Protein AF-A0A101HYQ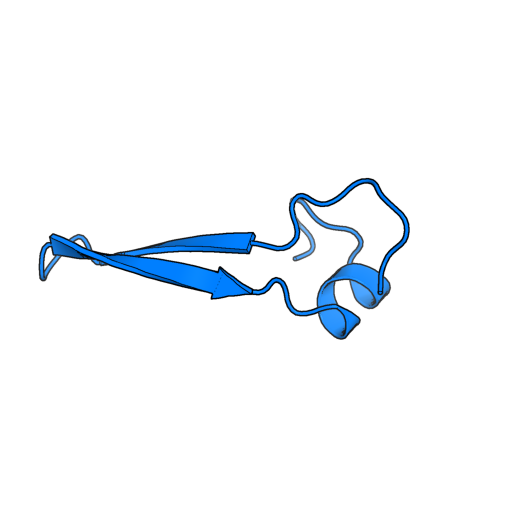4-F1 (afdb_monomer_lite)

Sequence (39 aa):
MIKGGFQGKILRVNLTSGEIRVEDLKEDWAKKFIGGRGY

Foldseek 3Di:
DPDDDDPQWDWDADPVVRDIDIDGDDVVQCVVQVDDPRD

Radius of gyration: 11.9 Å; chains: 1; bounding box: 31×15×25 Å

Organism: NCBI:txid1236046

InterPro domains:
  IPR013983 Aldehyde ferredoxin oxidoreductase, N-terminal [PF02730] (8-39)
  IPR036503 Aldehyde ferredoxin oxidoreductase, N-terminal domain superfamily [G3DSA:3.60.9.10] (4-39)
  IPR036503 Aldehyde ferredoxin oxidoreductase, N-terminal domain superfamily [SSF56228] (5-39)

Structure (mmCIF, N/CA/C/O backbone):
data_AF-A0A101HYQ4-F1
#
_entry.id   AF-A0A101HYQ4-F1
#
loop_
_atom_site.group_PDB
_atom_site.id
_atom_site.type_symbol
_atom_site.label_atom_id
_atom_site.label_alt_id
_atom_site.label_comp_id
_atom_site.label_asym_id
_atom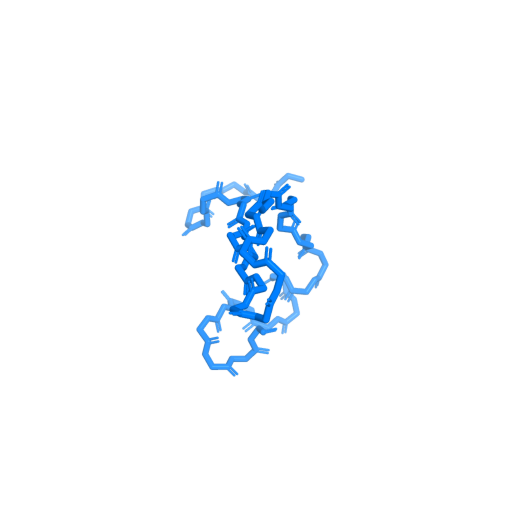_site.label_entity_id
_atom_site.label_seq_id
_atom_site.pdbx_PDB_ins_code
_atom_site.Cartn_x
_atom_site.Cartn_y
_atom_site.Cartn_z
_atom_site.occupancy
_atom_site.B_iso_or_equiv
_atom_site.auth_seq_id
_atom_site.auth_comp_id
_atom_site.auth_asym_id
_atom_site.auth_atom_id
_atom_site.pdbx_PDB_model_num
ATOM 1 N N . MET A 1 1 ? 17.309 0.645 -1.091 1.00 63.09 1 MET A N 1
ATOM 2 C CA . MET A 1 1 ? 16.690 1.979 -1.127 1.00 63.09 1 MET A CA 1
ATOM 3 C C . MET A 1 1 ? 16.364 2.381 -2.545 1.00 63.09 1 MET A C 1
ATOM 5 O O . MET A 1 1 ? 17.249 2.745 -3.318 1.00 63.09 1 MET A O 1
ATOM 9 N N . ILE A 1 2 ? 15.086 2.278 -2.892 1.00 67.38 2 ILE A N 1
ATOM 10 C CA . ILE A 1 2 ? 14.557 2.826 -4.141 1.00 67.38 2 ILE A CA 1
ATOM 11 C C . ILE A 1 2 ? 14.750 4.351 -4.108 1.00 67.38 2 ILE A C 1
ATOM 13 O O . ILE A 1 2 ? 14.318 5.017 -3.168 1.00 67.38 2 ILE A O 1
ATOM 17 N N . LYS A 1 3 ? 15.449 4.910 -5.103 1.00 64.19 3 LYS A N 1
ATOM 18 C CA . LYS A 1 3 ? 15.691 6.355 -5.215 1.00 64.19 3 LYS A CA 1
ATOM 19 C C . LYS A 1 3 ? 14.492 7.029 -5.900 1.00 64.19 3 LYS A C 1
ATOM 21 O O 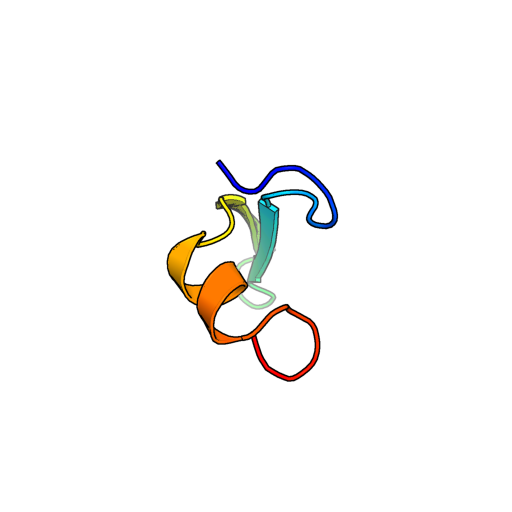. LYS A 1 3 ? 14.515 7.242 -7.105 1.00 64.19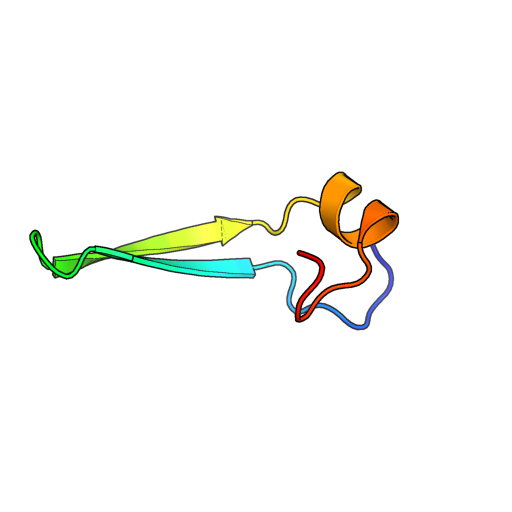 3 LYS A O 1
ATOM 26 N N . GLY A 1 4 ? 13.462 7.358 -5.114 1.00 77.25 4 GLY A N 1
ATOM 27 C CA . GLY A 1 4 ? 12.317 8.193 -5.519 1.00 77.25 4 GLY A CA 1
ATOM 28 C C . GLY A 1 4 ? 11.104 7.442 -6.096 1.00 77.25 4 GLY A C 1
ATOM 29 O O . GLY A 1 4 ? 11.127 6.228 -6.268 1.00 77.25 4 GLY A O 1
ATOM 30 N N . GLY A 1 5 ? 10.010 8.167 -6.357 1.00 86.19 5 GLY A N 1
ATOM 31 C CA . GLY A 1 5 ? 8.780 7.663 -6.997 1.00 86.19 5 GLY A CA 1
ATOM 32 C C . GLY A 1 5 ? 7.759 6.993 -6.066 1.00 86.19 5 GLY A C 1
ATOM 33 O O . GLY A 1 5 ? 6.559 7.167 -6.257 1.00 86.19 5 GLY A O 1
ATOM 34 N N . PHE A 1 6 ? 8.208 6.295 -5.021 1.00 92.12 6 PHE A N 1
ATOM 35 C CA . PHE A 1 6 ? 7.330 5.690 -4.013 1.00 92.12 6 PHE A CA 1
ATOM 36 C C . PHE A 1 6 ? 7.434 6.406 -2.667 1.00 92.12 6 PHE A C 1
ATOM 38 O O . PHE A 1 6 ? 8.526 6.779 -2.248 1.00 92.12 6 PHE A O 1
ATOM 45 N N . GLN A 1 7 ? 6.319 6.487 -1.937 1.00 92.88 7 GLN A N 1
ATOM 46 C CA . GLN A 1 7 ? 6.298 6.990 -0.555 1.00 92.88 7 GLN A CA 1
ATOM 47 C C . GLN A 1 7 ? 6.987 6.037 0.444 1.00 92.88 7 GLN A C 1
ATOM 49 O O . GLN A 1 7 ? 7.316 6.413 1.563 1.00 92.88 7 GLN A O 1
ATOM 54 N N . GLY A 1 8 ? 7.186 4.771 0.065 1.00 93.38 8 GLY A N 1
ATOM 55 C CA . GLY A 1 8 ? 7.858 3.788 0.917 1.00 93.38 8 GLY A CA 1
ATOM 56 C C . GLY A 1 8 ? 6.997 3.229 2.054 1.00 93.38 8 GLY A C 1
ATOM 57 O O . GLY A 1 8 ? 7.519 2.492 2.884 1.00 93.38 8 GLY A O 1
ATOM 58 N N . LYS A 1 9 ? 5.693 3.536 2.096 1.00 94.44 9 LYS A N 1
ATOM 59 C CA . LYS A 1 9 ? 4.758 3.077 3.136 1.00 94.44 9 LYS A CA 1
ATOM 60 C C . LYS A 1 9 ? 3.414 2.642 2.553 1.00 94.44 9 LYS A C 1
ATOM 62 O O . LYS A 1 9 ? 2.985 3.173 1.531 1.00 94.44 9 LYS A O 1
ATOM 67 N N . ILE A 1 10 ? 2.754 1.703 3.228 1.00 96.12 10 ILE A N 1
ATOM 68 C CA . ILE A 1 10 ? 1.419 1.181 2.917 1.00 96.12 10 ILE A CA 1
ATOM 69 C C . ILE A 1 10 ? 0.539 1.326 4.158 1.00 96.12 10 ILE A C 1
ATOM 71 O O . ILE A 1 10 ? 0.876 0.824 5.230 1.00 96.12 10 ILE A O 1
ATOM 75 N N . LEU A 1 11 ? -0.610 1.985 4.006 1.00 97.94 11 LEU A N 1
ATOM 76 C CA . LEU A 1 11 ? -1.637 2.021 5.042 1.00 97.94 11 LEU A CA 1
ATOM 77 C C . LEU A 1 11 ? -2.472 0.739 4.975 1.00 97.94 11 LEU A C 1
ATOM 79 O O . LEU A 1 11 ? -3.007 0.391 3.922 1.00 97.94 11 LEU A O 1
ATOM 83 N N . ARG A 1 12 ? -2.605 0.049 6.105 1.00 97.94 12 ARG A N 1
ATOM 84 C CA . ARG A 1 12 ? -3.519 -1.081 6.273 1.00 97.94 12 ARG A CA 1
ATOM 85 C C . ARG A 1 12 ? -4.637 -0.669 7.215 1.00 97.94 12 ARG A C 1
ATOM 87 O O . ARG A 1 12 ? -4.369 -0.203 8.320 1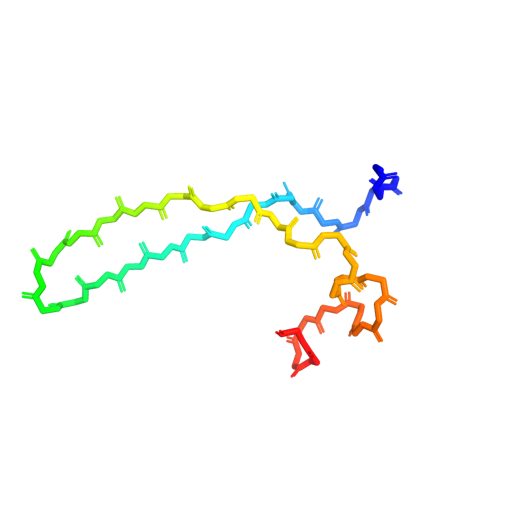.00 97.94 12 ARG A O 1
ATOM 94 N N . VAL A 1 13 ? -5.874 -0.869 6.771 1.00 98.38 13 VAL A N 1
ATOM 95 C CA . VAL A 1 13 ? -7.080 -0.613 7.561 1.00 98.38 13 VAL A CA 1
ATOM 96 C C . VAL A 1 13 ? -7.879 -1.905 7.629 1.00 98.38 13 VAL A C 1
ATOM 98 O O . VAL A 1 13 ? -8.302 -2.430 6.599 1.00 98.38 13 VAL A O 1
ATOM 101 N N . ASN A 1 14 ? -8.077 -2.423 8.837 1.00 98.62 14 ASN A N 1
ATOM 102 C CA . ASN A 1 14 ? -9.002 -3.517 9.086 1.00 98.62 14 ASN A CA 1
ATOM 103 C C . ASN A 1 14 ? -10.367 -2.928 9.454 1.00 98.62 14 ASN A C 1
ATOM 105 O O . ASN A 1 14 ? -10.536 -2.365 10.531 1.00 98.62 14 ASN A O 1
ATOM 109 N N . LEU A 1 15 ? -11.350 -3.065 8.565 1.00 98.56 15 LEU A N 1
ATOM 110 C CA . LEU A 1 15 ? -12.683 -2.488 8.769 1.00 98.56 15 LEU A CA 1
ATOM 111 C C . LEU A 1 15 ? -13.546 -3.269 9.774 1.00 98.56 15 LEU A C 1
ATOM 113 O O . LEU A 1 15 ? -14.543 -2.737 10.247 1.00 98.56 15 LEU A O 1
ATOM 117 N N . THR A 1 16 ? -13.180 -4.509 10.112 1.00 98.62 16 THR A N 1
ATOM 118 C CA . THR A 1 16 ? -13.887 -5.310 11.122 1.00 98.62 16 THR A CA 1
ATOM 119 C C . THR A 1 16 ? -13.471 -4.914 12.536 1.00 98.62 16 THR A C 1
ATOM 121 O O . THR A 1 16 ? -14.332 -4.730 13.389 1.00 98.62 16 THR A O 1
ATOM 124 N N . SER A 1 17 ? -12.166 -4.777 12.798 1.00 98.56 17 SER A N 1
ATOM 125 C CA . SER A 1 17 ? -11.648 -4.406 14.126 1.00 98.56 17 SER A CA 1
ATOM 126 C C . SER A 1 17 ? -11.449 -2.901 14.319 1.00 98.56 17 SER A C 1
ATOM 128 O O . SER A 1 17 ? -11.282 -2.451 15.448 1.00 98.56 17 SER A O 1
ATOM 130 N N . GLY A 1 18 ? -11.419 -2.126 13.232 1.00 98.50 18 GLY A N 1
ATOM 131 C CA . GLY A 1 18 ? -11.025 -0.718 13.250 1.00 98.50 18 GLY A CA 1
ATOM 132 C C . GLY A 1 18 ? -9.513 -0.497 13.387 1.00 98.50 18 GLY A C 1
ATOM 133 O O . GLY A 1 18 ? -9.082 0.641 13.553 1.00 98.50 18 GLY A O 1
ATOM 134 N N . GLU A 1 19 ? -8.693 -1.552 13.329 1.00 98.69 19 GLU A N 1
ATOM 135 C CA . GLU A 1 19 ? -7.236 -1.435 13.431 1.00 98.69 19 GLU A CA 1
ATOM 136 C C . GLU A 1 19 ? -6.656 -0.683 12.223 1.00 98.69 19 GLU A C 1
ATOM 138 O O . GLU A 1 19 ? -6.952 -0.995 11.065 1.00 98.69 19 GLU A O 1
ATOM 143 N N . ILE A 1 20 ? -5.775 0.278 12.505 1.00 98.62 20 ILE A N 1
ATOM 144 C CA . ILE A 1 20 ? -5.023 1.037 11.509 1.00 98.62 20 ILE A CA 1
ATOM 145 C C . ILE A 1 20 ? -3.538 0.838 11.785 1.00 98.62 20 ILE A C 1
ATOM 147 O O . ILE A 1 20 ? -3.068 1.105 12.890 1.00 98.62 20 ILE A O 1
ATOM 151 N N . ARG A 1 21 ? -2.781 0.417 10.768 1.00 98.31 21 ARG A N 1
ATOM 152 C CA . ARG A 1 21 ? -1.323 0.294 10.868 1.00 98.31 21 ARG A CA 1
ATOM 153 C C . ARG A 1 21 ? -0.616 0.720 9.591 1.00 98.31 21 ARG A C 1
ATOM 155 O O . ARG A 1 21 ? -1.185 0.695 8.500 1.00 98.31 21 ARG A O 1
ATOM 162 N N . VAL A 1 22 ? 0.649 1.090 9.743 1.00 98.25 22 VAL A N 1
ATOM 163 C CA . VAL A 1 22 ? 1.530 1.492 8.646 1.00 98.25 22 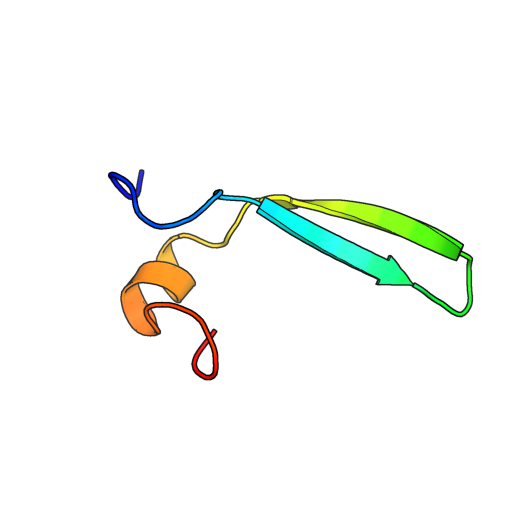VAL A CA 1
ATOM 164 C C . VAL A 1 22 ? 2.606 0.430 8.471 1.00 98.25 22 VAL A C 1
ATOM 166 O O . VAL A 1 22 ? 3.302 0.089 9.422 1.00 98.25 22 VAL A O 1
ATOM 169 N N . GLU A 1 23 ? 2.734 -0.088 7.256 1.00 97.38 23 GLU A N 1
ATOM 170 C CA . GLU A 1 23 ? 3.772 -1.044 6.867 1.00 97.38 23 GLU A CA 1
ATOM 171 C C . GLU A 1 23 ? 4.767 -0.363 5.928 1.00 97.38 23 GLU A C 1
ATOM 173 O O . GLU A 1 23 ? 4.382 0.492 5.127 1.00 97.38 23 GLU A O 1
ATOM 178 N N . ASP A 1 24 ? 6.040 -0.746 5.989 1.00 95.81 24 ASP A N 1
ATOM 179 C CA . ASP A 1 24 ? 7.009 -0.304 4.989 1.00 95.81 24 ASP A CA 1
ATOM 180 C C . ASP A 1 24 ? 6.765 -1.012 3.646 1.00 95.81 24 ASP A C 1
ATOM 182 O O . ASP A 1 24 ? 6.383 -2.185 3.574 1.00 95.81 24 ASP A O 1
ATOM 186 N N . LEU A 1 25 ? 6.985 -0.280 2.555 1.00 94.19 25 LEU A N 1
ATOM 187 C CA . LEU A 1 25 ? 6.886 -0.802 1.198 1.00 94.19 25 LEU A CA 1
ATOM 188 C C . LEU A 1 25 ? 7.935 -1.899 0.994 1.00 94.19 25 LEU A C 1
ATOM 190 O O . LEU A 1 25 ? 9.133 -1.683 1.174 1.00 94.19 25 LEU A O 1
ATOM 194 N N . LYS A 1 26 ? 7.500 -3.062 0.511 1.00 94.62 26 LYS A N 1
ATOM 195 C CA . LYS A 1 26 ? 8.417 -4.126 0.092 1.00 94.62 26 LYS A CA 1
ATOM 196 C C . LYS A 1 26 ? 9.182 -3.699 -1.159 1.00 94.62 26 LYS A C 1
ATOM 198 O O . LYS A 1 26 ? 8.617 -3.705 -2.256 1.00 94.62 26 LYS A O 1
ATOM 203 N N . GLU A 1 27 ? 10.461 -3.355 -1.003 1.00 92.56 27 GLU A N 1
ATOM 204 C CA . GLU A 1 27 ? 11.292 -2.862 -2.112 1.00 92.56 27 GLU A CA 1
ATOM 205 C C . GLU A 1 27 ? 11.410 -3.870 -3.260 1.00 92.56 27 GLU A C 1
ATOM 207 O O . GLU A 1 27 ? 11.368 -3.479 -4.423 1.00 92.56 27 GLU A O 1
ATOM 212 N N . ASP A 1 28 ? 11.524 -5.163 -2.964 1.00 94.81 28 ASP A N 1
ATOM 213 C CA . ASP A 1 28 ? 11.699 -6.178 -4.008 1.00 94.81 28 ASP A CA 1
ATOM 214 C C . ASP A 1 28 ? 10.448 -6.340 -4.877 1.00 94.81 28 ASP A C 1
ATOM 216 O O . ASP A 1 28 ? 10.547 -6.578 -6.080 1.00 94.81 28 ASP A O 1
ATOM 220 N N . TRP A 1 29 ? 9.262 -6.128 -4.302 1.00 94.69 29 TRP A N 1
ATOM 221 C CA . TRP A 1 29 ? 8.009 -6.111 -5.058 1.00 94.69 29 TRP A CA 1
ATOM 222 C C . TRP A 1 29 ? 7.888 -4.835 -5.879 1.00 94.69 29 TRP A C 1
ATOM 224 O O . TRP A 1 29 ? 7.529 -4.894 -7.049 1.00 94.69 29 TRP A O 1
ATOM 234 N N . ALA A 1 30 ? 8.264 -3.691 -5.310 1.00 93.50 30 ALA A N 1
ATOM 235 C CA . ALA A 1 30 ? 8.260 -2.422 -6.027 1.00 93.50 30 ALA A CA 1
ATOM 236 C C . ALA A 1 30 ? 9.217 -2.445 -7.231 1.00 93.50 30 ALA A C 1
ATOM 238 O O . ALA A 1 30 ? 8.870 -1.936 -8.291 1.00 93.50 30 ALA A O 1
ATOM 239 N N . LYS A 1 31 ? 10.375 -3.109 -7.122 1.00 92.00 31 LYS A N 1
ATOM 240 C CA . LYS A 1 31 ? 11.284 -3.336 -8.260 1.00 92.00 31 LYS A CA 1
ATOM 241 C C . LYS A 1 31 ? 10.689 -4.279 -9.306 1.00 92.00 31 LYS A C 1
ATOM 243 O O . LYS A 1 31 ? 10.858 -4.044 -10.497 1.00 92.00 31 LYS A O 1
ATOM 248 N N . LYS A 1 32 ? 10.017 -5.349 -8.871 1.00 95.50 32 LYS A N 1
ATOM 249 C CA . LYS A 1 32 ? 9.467 -6.374 -9.771 1.00 95.50 32 LYS A CA 1
ATOM 250 C C . LYS A 1 32 ? 8.200 -5.918 -10.497 1.00 95.50 32 LYS A C 1
ATOM 252 O O . LYS A 1 32 ? 7.978 -6.323 -11.633 1.00 95.50 32 LYS A O 1
ATOM 257 N N . PHE A 1 33 ? 7.383 -5.099 -9.844 1.00 95.31 33 PHE A N 1
ATOM 258 C CA . PHE A 1 33 ? 6.031 -4.779 -10.296 1.00 95.31 33 PHE A CA 1
ATOM 259 C C . PHE A 1 33 ? 5.766 -3.286 -10.502 1.00 95.31 33 PHE A C 1
ATOM 261 O O . PHE A 1 33 ? 4.697 -2.936 -10.992 1.00 95.31 33 PHE A O 1
ATOM 268 N N . ILE A 1 34 ? 6.721 -2.408 -10.168 1.00 92.56 34 ILE A N 1
ATOM 269 C CA . ILE A 1 34 ? 6.706 -0.948 -10.398 1.00 92.56 34 ILE A CA 1
ATOM 270 C C . ILE A 1 34 ? 5.627 -0.182 -9.609 1.00 92.56 34 ILE A C 1
ATOM 272 O O . ILE A 1 34 ? 5.828 0.984 -9.302 1.00 92.56 34 ILE A O 1
ATOM 276 N N . GLY A 1 35 ? 4.503 -0.785 -9.227 1.00 91.94 35 GLY A N 1
ATOM 277 C CA . GLY A 1 35 ? 3.430 -0.108 -8.495 1.00 91.94 35 GLY A CA 1
ATOM 278 C C . GLY A 1 35 ? 2.057 -0.273 -9.144 1.00 91.94 35 GLY A C 1
ATOM 279 O O . GLY A 1 35 ? 1.868 -1.029 -10.099 1.00 91.94 35 GLY A O 1
ATOM 280 N N . GLY A 1 36 ? 1.081 0.476 -8.625 1.00 90.31 36 GLY A N 1
ATOM 281 C CA . GLY A 1 36 ? -0.277 0.521 -9.168 1.00 90.31 36 GLY A CA 1
ATOM 282 C C . GLY A 1 36 ? -0.927 -0.861 -9.216 1.00 90.31 36 GLY A C 1
ATOM 283 O O . GLY A 1 36 ? -0.928 -1.581 -8.227 1.00 90.31 36 GLY A O 1
ATOM 284 N N . ARG A 1 37 ? -1.461 -1.238 -10.382 1.00 93.88 37 ARG A N 1
ATOM 285 C CA . ARG A 1 37 ? -2.143 -2.527 -10.585 1.00 93.88 37 ARG A CA 1
ATOM 286 C C . ARG A 1 37 ? -1.241 -3.748 -10.358 1.00 93.88 37 ARG A C 1
ATOM 288 O O . ARG A 1 37 ? -1.763 -4.825 -10.094 1.00 93.88 37 ARG A O 1
ATOM 295 N N . GLY A 1 38 ? 0.072 -3.610 -10.541 1.00 90.88 38 GLY A N 1
ATOM 296 C CA . GLY A 1 38 ? 0.999 -4.740 -10.466 1.00 90.88 38 GLY A CA 1
ATOM 297 C C . GLY A 1 38 ? 1.464 -5.089 -9.052 1.00 90.88 38 GLY A C 1
ATOM 298 O O . GLY A 1 38 ? 1.967 -6.192 -8.860 1.00 90.88 38 GLY A O 1
ATOM 299 N N . TYR A 1 39 ? 1.342 -4.156 -8.103 1.00 89.56 39 TYR A N 1
ATOM 300 C CA . TYR A 1 39 ? 1.878 -4.267 -6.743 1.00 89.56 39 TYR A CA 1
ATOM 301 C C . TYR A 1 39 ? 0.860 -4.869 -5.773 1.00 89.56 39 TYR A C 1
ATOM 303 O O . TYR A 1 39 ? 1.270 -5.732 -4.964 1.00 89.56 39 TYR A O 1
#

pLDDT: mean 92.24, std 8.91, range [63.09, 98.69]

Secondary structure (DSSP, 8-state):
---SSS-SEEEEE-TTT--EEEEE--HHHHHHH-SGGG-